Protein AF-A0A819EX92-F1 (afdb_monomer_lite)

pLDDT: mean 85.07, std 12.37, range [41.25, 96.88]

Organism: NCBI:txid392033

Structure (mmCIF, N/CA/C/O backbone):
data_AF-A0A819EX92-F1
#
_entry.id   AF-A0A819EX92-F1
#
loop_
_atom_site.group_PDB
_atom_site.id
_atom_site.type_symbol
_atom_site.label_atom_id
_atom_site.label_alt_id
_atom_site.label_comp_id
_atom_site.label_asym_id
_atom_site.label_entity_id
_atom_site.label_seq_id
_atom_site.pdbx_PDB_ins_code
_atom_site.Cartn_x
_atom_site.Cartn_y
_atom_site.Cartn_z
_atom_site.occupancy
_atom_site.B_iso_or_equiv
_atom_site.auth_seq_id
_atom_site.auth_comp_id
_atom_site.auth_asym_id
_atom_site.auth_atom_id
_atom_site.pdbx_PDB_model_num
ATOM 1 N N . MET A 1 1 ? 4.934 -8.307 -20.734 1.00 41.25 1 MET A N 1
ATOM 2 C CA . MET A 1 1 ? 4.015 -7.179 -21.067 1.00 41.25 1 MET A CA 1
ATOM 3 C C . MET A 1 1 ? 3.880 -6.322 -19.814 1.00 41.25 1 MET A C 1
ATOM 5 O O . MET A 1 1 ? 3.243 -6.757 -18.866 1.00 41.25 1 MET A O 1
ATOM 9 N N . GLY A 1 2 ? 4.581 -5.187 -19.756 1.00 49.50 2 GLY A N 1
ATOM 10 C CA . GLY A 1 2 ? 4.738 -4.396 -18.529 1.00 49.50 2 GLY A CA 1
ATOM 11 C C . GLY A 1 2 ? 3.491 -3.638 -18.068 1.00 49.50 2 GLY A C 1
ATOM 12 O O . GLY A 1 2 ? 2.577 -3.357 -18.843 1.00 49.50 2 GLY A O 1
ATOM 13 N N . ILE A 1 3 ? 3.489 -3.275 -16.788 1.00 52.75 3 ILE A N 1
ATOM 14 C CA . ILE A 1 3 ? 2.501 -2.418 -16.126 1.00 52.75 3 ILE A CA 1
ATOM 15 C C . ILE A 1 3 ? 2.869 -0.959 -16.457 1.00 52.75 3 ILE A C 1
ATOM 17 O O . ILE A 1 3 ? 3.514 -0.290 -15.661 1.00 52.75 3 ILE A O 1
ATOM 21 N N . PHE A 1 4 ? 2.553 -0.466 -17.660 1.00 57.88 4 PHE A N 1
ATOM 22 C CA . PHE A 1 4 ? 3.028 0.864 -18.109 1.00 57.88 4 PHE A CA 1
ATOM 23 C C . PHE A 1 4 ? 1.962 1.972 -18.124 1.00 57.88 4 PHE A C 1
ATOM 25 O O . PHE A 1 4 ? 2.280 3.145 -18.356 1.00 57.88 4 PHE A O 1
ATOM 32 N N . GLU A 1 5 ? 0.702 1.626 -17.872 1.00 74.12 5 GLU A N 1
ATOM 33 C CA . GLU A 1 5 ? -0.412 2.578 -17.839 1.00 74.12 5 GLU A CA 1
ATOM 34 C C . GLU A 1 5 ? -0.692 3.054 -16.409 1.00 74.12 5 GLU A C 1
ATOM 36 O O . GLU A 1 5 ? -0.456 2.324 -15.444 1.00 74.12 5 GLU A O 1
ATOM 41 N N . ASP A 1 6 ? -1.204 4.276 -16.259 1.00 80.81 6 ASP A N 1
ATOM 42 C CA . ASP A 1 6 ? -1.420 4.904 -14.946 1.00 80.81 6 ASP A CA 1
ATOM 43 C C . ASP A 1 6 ? -2.349 4.072 -14.054 1.00 80.81 6 ASP A C 1
ATOM 45 O O . ASP A 1 6 ? -2.050 3.824 -12.885 1.00 80.81 6 ASP A O 1
ATOM 49 N N . ASP A 1 7 ? -3.413 3.518 -14.635 1.00 85.88 7 ASP A N 1
ATOM 50 C CA . ASP A 1 7 ? -4.330 2.616 -13.936 1.00 85.88 7 ASP A CA 1
ATOM 51 C C . ASP A 1 7 ? -3.631 1.353 -13.418 1.00 85.88 7 ASP A C 1
ATOM 53 O O . ASP A 1 7 ? -4.039 0.760 -12.420 1.00 85.88 7 ASP A O 1
ATOM 57 N N . ALA A 1 8 ? -2.579 0.912 -14.103 1.00 88.25 8 ALA A N 1
ATOM 58 C CA . ALA A 1 8 ? -1.836 -0.280 -13.745 1.00 88.25 8 ALA A CA 1
ATOM 59 C C . ALA A 1 8 ? -0.941 -0.015 -12.517 1.00 88.25 8 ALA A C 1
ATOM 61 O O . ALA A 1 8 ? -0.922 -0.829 -11.592 1.00 88.25 8 ALA A O 1
ATOM 62 N N . PHE A 1 9 ? -0.325 1.169 -12.433 1.00 90.00 9 PHE A N 1
ATOM 63 C CA . PHE A 1 9 ? 0.349 1.630 -11.216 1.00 90.00 9 PHE A CA 1
ATOM 64 C C . PHE A 1 9 ? -0.627 1.823 -10.055 1.00 90.00 9 PHE A C 1
ATOM 66 O O . PHE A 1 9 ? -0.350 1.349 -8.954 1.00 90.00 9 PHE A O 1
ATOM 73 N N . LEU A 1 10 ? -1.793 2.436 -10.285 1.00 90.38 10 LEU A N 1
ATOM 74 C CA . LEU A 1 10 ? -2.820 2.591 -9.245 1.00 90.38 10 LEU A CA 1
ATOM 75 C C . LEU A 1 10 ? -3.249 1.238 -8.659 1.00 90.38 10 LEU A C 1
ATOM 77 O O . LEU A 1 10 ? -3.345 1.091 -7.439 1.00 90.38 10 LEU A O 1
ATOM 81 N N . ARG A 1 11 ? -3.431 0.219 -9.510 1.00 91.56 11 ARG A N 1
ATOM 82 C CA . ARG A 1 11 ? -3.702 -1.153 -9.057 1.00 91.56 11 ARG A CA 1
ATOM 83 C C . ARG A 1 11 ? -2.551 -1.734 -8.237 1.00 91.56 11 ARG A C 1
ATOM 85 O O . ARG A 1 11 ? -2.822 -2.374 -7.226 1.00 91.56 11 ARG A O 1
ATOM 92 N N . MET A 1 12 ? -1.297 -1.498 -8.625 1.00 93.31 12 MET A N 1
ATOM 93 C CA . MET A 1 12 ? -0.132 -1.950 -7.853 1.00 93.31 12 MET A CA 1
ATOM 94 C C . MET A 1 12 ? -0.043 -1.269 -6.485 1.00 93.31 12 MET A C 1
ATOM 96 O O . MET A 1 12 ? 0.189 -1.951 -5.488 1.00 93.31 12 MET A O 1
ATOM 100 N N . HIS A 1 13 ? -0.300 0.042 -6.406 1.00 93.81 13 HIS A N 1
ATOM 101 C CA . HIS A 1 13 ? -0.390 0.764 -5.133 1.00 93.81 13 HIS A CA 1
ATOM 102 C C . HIS A 1 13 ? -1.479 0.166 -4.228 1.00 93.81 13 HIS A C 1
ATOM 104 O O . HIS A 1 13 ? -1.225 -0.119 -3.058 1.00 93.81 13 HIS A O 1
ATOM 110 N N . LEU A 1 14 ? -2.674 -0.092 -4.767 1.00 94.88 14 LEU A N 1
ATOM 111 C CA . LEU A 1 14 ? -3.752 -0.739 -4.017 1.00 94.88 14 LEU A CA 1
ATOM 112 C C . LEU A 1 14 ? -3.365 -2.156 -3.558 1.00 94.88 14 LEU A C 1
ATOM 114 O O . LEU A 1 14 ? -3.592 -2.513 -2.401 1.00 94.88 14 LEU A O 1
ATOM 118 N N . ALA A 1 15 ? -2.749 -2.948 -4.437 1.00 94.44 15 ALA A N 1
ATOM 119 C CA . ALA A 1 15 ? -2.318 -4.308 -4.133 1.00 94.44 15 ALA A CA 1
ATOM 120 C C . ALA A 1 15 ? -1.284 -4.341 -3.000 1.00 94.44 15 ALA A C 1
ATOM 122 O O . ALA A 1 15 ? -1.434 -5.128 -2.066 1.00 94.44 15 AL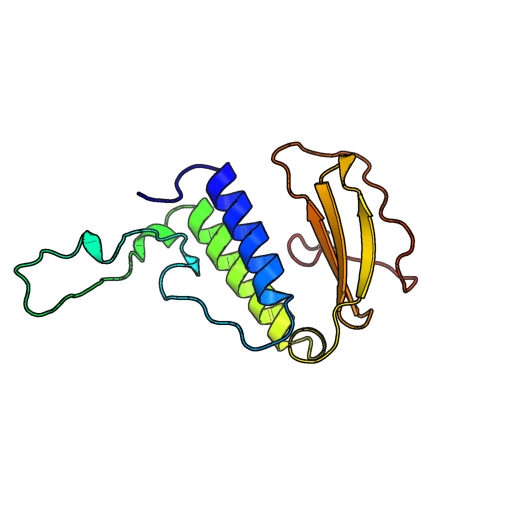A A O 1
ATOM 123 N N . VAL A 1 16 ? -0.275 -3.460 -3.026 1.00 95.38 16 VAL A N 1
ATOM 124 C CA . VAL A 1 16 ? 0.727 -3.398 -1.951 1.00 95.38 16 VAL A CA 1
ATOM 125 C C . VAL A 1 16 ? 0.124 -2.902 -0.637 1.00 95.38 16 VAL A C 1
ATOM 127 O O . VAL A 1 16 ? 0.488 -3.422 0.416 1.00 95.38 16 VAL A O 1
ATOM 130 N N . ILE A 1 17 ? -0.838 -1.970 -0.663 1.00 95.38 17 ILE A N 1
ATOM 131 C CA . ILE A 1 17 ? -1.565 -1.552 0.546 1.00 95.38 17 ILE A CA 1
ATOM 132 C C . ILE A 1 17 ? -2.261 -2.759 1.174 1.00 95.38 17 ILE A C 1
ATOM 134 O O . ILE A 1 17 ? -2.053 -3.030 2.356 1.00 95.38 17 ILE A O 1
ATOM 138 N N . LEU A 1 18 ? -3.031 -3.520 0.393 1.00 94.69 18 LEU A N 1
ATOM 139 C CA . LEU A 1 18 ? -3.738 -4.708 0.878 1.00 94.69 18 LEU A CA 1
ATOM 140 C C . LEU A 1 18 ? -2.775 -5.784 1.389 1.00 94.69 18 LEU A C 1
ATOM 142 O O . LEU A 1 18 ? -2.984 -6.331 2.468 1.00 94.69 18 LEU A O 1
ATOM 146 N N . LEU A 1 19 ? -1.693 -6.053 0.657 1.00 94.31 19 LEU A N 1
ATOM 147 C CA . LEU A 1 19 ? -0.715 -7.073 1.027 1.00 94.31 19 LEU A CA 1
ATOM 148 C C . LEU A 1 19 ? 0.053 -6.695 2.303 1.00 94.31 19 LEU A C 1
ATOM 150 O O . LEU A 1 19 ? 0.211 -7.503 3.212 1.00 94.31 19 LEU A O 1
ATOM 154 N N . VAL A 1 20 ? 0.513 -5.448 2.422 1.00 94.00 20 VAL A N 1
ATOM 155 C CA . VAL A 1 20 ? 1.262 -4.990 3.602 1.00 94.00 20 VAL A CA 1
ATOM 156 C C . VAL A 1 20 ? 0.356 -4.849 4.827 1.00 94.00 20 VAL A C 1
ATOM 158 O O . VAL A 1 20 ? 0.834 -4.958 5.960 1.00 94.00 20 VAL A O 1
ATOM 161 N N . THR A 1 21 ? -0.944 -4.644 4.628 1.00 93.62 21 THR A N 1
ATOM 162 C CA . THR A 1 21 ? -1.935 -4.553 5.708 1.00 93.62 21 THR A CA 1
ATOM 163 C C . THR A 1 21 ? -2.699 -5.853 5.943 1.00 93.62 21 THR A C 1
ATOM 165 O O . THR A 1 21 ? -3.585 -5.873 6.799 1.00 93.62 21 THR A O 1
ATOM 168 N N . SER A 1 22 ? -2.326 -6.958 5.291 1.00 90.44 22 SER A N 1
ATOM 169 C CA . SER A 1 22 ? -2.875 -8.277 5.597 1.00 90.44 22 SER A CA 1
ATOM 170 C C . SER A 1 22 ? -2.324 -8.822 6.920 1.00 90.44 22 SER A C 1
ATOM 172 O O . SER A 1 22 ? -1.296 -8.371 7.455 1.00 90.44 22 SER A O 1
ATOM 174 N N . VAL A 1 23 ? -3.032 -9.807 7.471 1.00 86.56 23 VAL A N 1
ATOM 175 C CA . VAL A 1 23 ? -2.486 -10.683 8.513 1.00 86.56 23 VAL A CA 1
ATOM 176 C C . VAL A 1 23 ? -1.459 -11.609 7.849 1.00 86.56 23 VAL A C 1
ATOM 178 O O . VAL A 1 23 ? -1.645 -11.970 6.690 1.00 86.56 23 VAL A O 1
ATOM 181 N N . ASP A 1 24 ? -0.412 -11.994 8.585 1.00 83.12 24 ASP A N 1
ATOM 182 C CA . ASP A 1 24 ? 0.597 -13.001 8.194 1.00 83.12 24 ASP A CA 1
ATOM 183 C C . ASP A 1 24 ? 1.805 -12.501 7.372 1.00 83.12 24 ASP A C 1
ATOM 185 O O . ASP A 1 24 ? 1.970 -11.309 7.119 1.00 83.12 24 ASP A O 1
ATOM 189 N N . VAL A 1 25 ? 2.733 -13.406 7.054 1.00 83.50 25 VAL A N 1
ATOM 190 C CA . VAL A 1 25 ? 4.004 -13.145 6.377 1.00 83.50 25 VAL A CA 1
ATOM 191 C C . VAL A 1 25 ? 3.765 -12.712 4.933 1.00 83.50 25 VAL A C 1
ATOM 193 O O . VAL A 1 25 ? 3.134 -13.408 4.144 1.00 83.50 25 VAL A O 1
ATOM 196 N N . LEU A 1 26 ? 4.332 -11.559 4.583 1.00 90.81 26 LEU A N 1
ATOM 197 C CA . LEU A 1 26 ? 4.350 -11.052 3.218 1.00 90.81 26 LEU A CA 1
ATOM 198 C C . LEU A 1 26 ? 5.533 -11.654 2.453 1.00 90.81 26 LEU A C 1
ATOM 200 O O . LEU A 1 26 ? 6.642 -11.752 2.983 1.00 90.81 26 LEU A O 1
ATOM 204 N N . LEU A 1 27 ? 5.284 -11.995 1.193 1.00 91.56 27 LEU A N 1
ATOM 205 C CA . LEU A 1 27 ? 6.296 -12.325 0.201 1.00 91.56 27 LEU A CA 1
ATOM 206 C C . LEU A 1 27 ? 6.031 -11.485 -1.050 1.00 91.56 27 LEU A C 1
ATOM 208 O O . LEU A 1 27 ? 4.897 -11.407 -1.513 1.00 91.56 27 LEU A O 1
ATOM 212 N N . ILE A 1 28 ? 7.083 -10.856 -1.563 1.00 92.00 28 ILE A N 1
ATOM 213 C CA . ILE A 1 28 ? 7.112 -10.153 -2.848 1.00 92.00 28 ILE A CA 1
ATOM 214 C C . ILE A 1 28 ? 8.353 -10.624 -3.603 1.00 92.00 28 ILE A C 1
ATOM 216 O O . ILE A 1 28 ? 9.353 -10.986 -2.969 1.00 92.00 28 ILE A O 1
ATOM 220 N N . TRP A 1 29 ? 8.290 -10.648 -4.927 1.00 89.38 29 TRP A N 1
ATOM 221 C CA . TRP A 1 29 ? 9.439 -10.973 -5.759 1.00 89.38 29 TRP A CA 1
ATOM 222 C C . TRP A 1 29 ? 10.265 -9.727 -6.047 1.00 89.38 29 TRP A C 1
ATOM 224 O O . TRP A 1 29 ? 9.779 -8.599 -6.013 1.00 89.38 29 TRP A O 1
ATOM 234 N N . GLN A 1 30 ? 11.551 -9.944 -6.303 1.00 88.56 30 GLN A N 1
ATOM 235 C CA . GLN A 1 30 ? 12.455 -8.870 -6.687 1.00 88.56 30 GLN A CA 1
ATOM 236 C C . GLN A 1 30 ? 12.006 -8.283 -8.030 1.00 88.56 30 GLN A C 1
ATOM 238 O O . GLN A 1 30 ? 11.861 -9.028 -8.997 1.00 88.56 30 GLN A O 1
ATOM 243 N N . GLY A 1 31 ? 11.789 -6.970 -8.080 1.00 90.25 31 GLY A N 1
ATOM 244 C CA . GLY A 1 31 ? 11.269 -6.268 -9.254 1.00 90.25 31 GLY A CA 1
ATOM 245 C C . GLY A 1 31 ? 9.803 -5.848 -9.116 1.00 90.25 31 GLY A C 1
ATOM 246 O O . GLY A 1 31 ? 9.417 -4.842 -9.717 1.00 90.25 31 GLY A O 1
ATOM 247 N N . ASP A 1 32 ? 9.010 -6.509 -8.261 1.00 91.56 32 ASP A N 1
ATOM 248 C CA . ASP A 1 32 ? 7.612 -6.127 -8.000 1.00 91.56 32 ASP A CA 1
ATOM 249 C C . ASP A 1 32 ? 7.526 -4.689 -7.463 1.00 91.56 32 ASP A C 1
ATOM 251 O O . ASP A 1 32 ? 6.650 -3.909 -7.844 1.00 91.56 32 ASP A O 1
ATOM 255 N N . GLU A 1 33 ? 8.480 -4.301 -6.611 1.00 93.50 33 GLU A N 1
ATOM 256 C CA . GLU A 1 33 ? 8.578 -2.962 -6.026 1.00 93.50 33 GLU A CA 1
ATOM 257 C C . GLU A 1 33 ? 8.913 -1.873 -7.055 1.00 93.50 33 GLU A C 1
ATOM 259 O O . GLU A 1 33 ? 8.727 -0.683 -6.791 1.00 93.50 33 GLU A O 1
ATOM 264 N N . LEU A 1 34 ? 9.420 -2.284 -8.219 1.00 93.19 34 LEU A N 1
ATOM 265 C CA . LEU A 1 34 ? 9.734 -1.425 -9.353 1.00 93.19 34 LEU A CA 1
ATOM 266 C C . LEU A 1 34 ? 8.629 -1.448 -10.414 1.00 93.19 34 LEU A C 1
ATOM 268 O O . LEU A 1 34 ? 8.717 -0.677 -11.367 1.00 93.19 34 LEU A O 1
ATOM 272 N N . GLY A 1 35 ? 7.603 -2.294 -10.269 1.00 90.62 35 GLY A N 1
ATOM 273 C CA . GLY A 1 35 ? 6.583 -2.516 -11.297 1.00 90.62 35 GLY A CA 1
ATOM 274 C C . GLY A 1 35 ? 7.108 -3.295 -12.506 1.00 90.62 35 GLY A C 1
ATOM 275 O O . GLY A 1 35 ? 6.585 -3.134 -13.610 1.00 90.62 35 GLY A O 1
ATOM 276 N N . ASP A 1 36 ? 8.158 -4.097 -12.317 1.00 88.56 36 ASP A N 1
ATOM 277 C CA . ASP A 1 36 ? 8.681 -4.977 -13.355 1.00 88.56 36 ASP A CA 1
ATOM 278 C C . ASP A 1 36 ? 7.706 -6.135 -13.605 1.00 88.56 36 ASP A C 1
ATOM 280 O O . ASP A 1 36 ? 7.271 -6.807 -12.677 1.00 88.56 36 ASP A O 1
ATOM 284 N N . ALA A 1 37 ? 7.337 -6.346 -14.868 1.00 77.44 37 ALA A N 1
ATOM 285 C CA . ALA A 1 37 ? 6.496 -7.472 -15.280 1.00 77.44 37 ALA A CA 1
ATOM 286 C C . ALA A 1 37 ? 7.115 -8.231 -16.457 1.00 7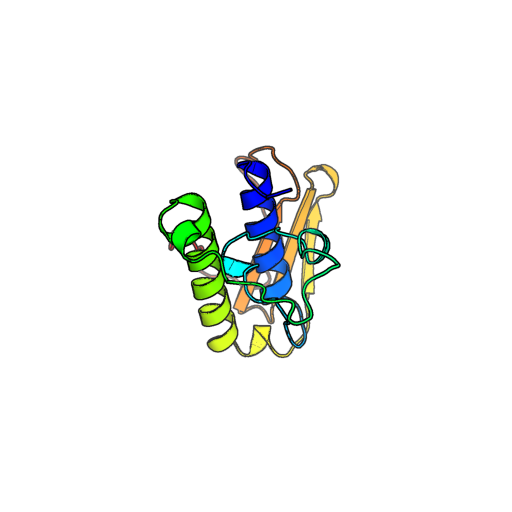7.44 37 ALA A C 1
ATOM 288 O O . ALA A 1 37 ? 6.404 -8.770 -17.318 1.00 77.44 37 ALA A O 1
ATOM 289 N N . SER A 1 38 ? 8.445 -8.220 -16.532 1.00 73.31 38 SER A N 1
ATOM 290 C CA . SER A 1 38 ? 9.170 -9.091 -17.444 1.00 73.31 38 SER A CA 1
ATOM 291 C C . SER A 1 38 ? 8.987 -10.530 -16.954 1.00 73.31 38 SER A C 1
ATOM 293 O O . SER A 1 38 ? 9.179 -10.851 -15.783 1.00 73.31 38 SER A O 1
ATOM 295 N N . SER A 1 39 ? 8.501 -11.404 -17.830 1.00 63.22 39 SER A N 1
ATOM 296 C CA . SER A 1 39 ? 8.238 -12.799 -17.481 1.00 63.22 39 SER A CA 1
ATOM 297 C C . SER A 1 39 ? 9.509 -13.628 -17.609 1.00 63.22 39 SER A C 1
ATOM 299 O O . SER A 1 39 ? 10.308 -13.398 -18.516 1.00 63.22 39 SER A O 1
ATOM 301 N N . PHE A 1 40 ? 9.638 -14.676 -16.789 1.00 58.06 40 PHE A N 1
ATOM 302 C CA . PHE A 1 40 ? 10.652 -15.719 -16.994 1.00 58.06 40 PHE A CA 1
ATOM 303 C C . PHE A 1 40 ? 10.578 -16.336 -18.407 1.00 58.06 40 PHE A C 1
ATOM 305 O O . PHE A 1 40 ? 11.577 -16.841 -18.895 1.00 58.06 40 PHE A O 1
ATOM 312 N N . ASP A 1 41 ? 9.440 -16.244 -19.101 1.00 52.72 41 ASP A N 1
ATOM 313 C CA . ASP A 1 41 ? 9.278 -16.731 -20.479 1.00 52.72 41 ASP A CA 1
ATOM 314 C C . ASP A 1 41 ? 10.000 -15.873 -21.541 1.00 52.72 41 ASP A C 1
ATOM 316 O O . ASP A 1 41 ? 10.130 -16.297 -22.685 1.00 52.72 41 ASP A O 1
ATOM 320 N N . GLU A 1 42 ? 10.500 -14.679 -21.190 1.00 53.66 42 GLU A N 1
ATOM 321 C CA . GLU A 1 42 ? 11.403 -13.900 -22.061 1.00 53.66 42 GLU A CA 1
ATOM 322 C C . GLU A 1 42 ? 12.863 -14.395 -21.969 1.00 53.66 42 GLU A C 1
ATOM 324 O O . GLU A 1 42 ? 13.757 -13.874 -22.643 1.00 53.66 42 GLU A O 1
ATOM 329 N N . LEU A 1 43 ? 13.119 -15.424 -21.151 1.00 55.25 43 LEU A N 1
ATOM 330 C CA . LEU A 1 43 ? 14.413 -16.085 -21.053 1.00 55.25 43 LEU A CA 1
ATOM 331 C C . LEU A 1 43 ? 14.572 -17.066 -22.219 1.00 55.25 43 LEU A C 1
ATOM 333 O O . LEU A 1 43 ? 13.833 -18.034 -22.360 1.00 55.25 43 LEU A O 1
ATOM 337 N N . ASP A 1 44 ? 15.567 -16.788 -23.056 1.00 56.12 44 ASP A N 1
ATOM 338 C CA . ASP A 1 44 ? 16.000 -17.626 -24.174 1.00 56.12 44 ASP A CA 1
ATOM 339 C C . ASP A 1 44 ? 16.186 -19.088 -23.733 1.00 56.12 44 ASP A C 1
ATOM 341 O O . ASP A 1 44 ? 17.083 -19.405 -22.948 1.00 56.12 44 ASP A O 1
ATOM 345 N N . GLU A 1 45 ? 15.350 -19.974 -24.282 1.00 57.50 45 GLU A N 1
ATOM 346 C CA . GLU A 1 45 ? 15.281 -21.417 -24.003 1.00 57.50 45 GLU A CA 1
ATOM 347 C C . GLU A 1 45 ? 16.642 -22.126 -24.156 1.00 57.50 45 GLU A C 1
ATOM 349 O O . GLU A 1 45 ? 16.858 -23.217 -23.626 1.00 57.50 45 GLU A O 1
ATOM 354 N N . ASN A 1 46 ? 17.576 -21.505 -24.888 1.00 57.91 46 ASN A N 1
ATOM 355 C CA . ASN A 1 46 ? 18.902 -22.037 -25.185 1.00 57.91 46 ASN A CA 1
ATOM 356 C C . ASN A 1 46 ? 19.998 -21.592 -24.201 1.00 57.91 46 ASN A C 1
ATOM 358 O O . ASN A 1 46 ? 21.153 -22.002 -24.357 1.00 57.91 46 ASN A O 1
ATOM 362 N N . LYS A 1 47 ? 19.693 -20.757 -23.198 1.00 56.41 47 LYS A N 1
ATOM 363 C CA . LYS A 1 47 ? 20.685 -20.305 -22.211 1.00 56.41 47 LYS A CA 1
ATOM 364 C C . LYS A 1 47 ? 20.685 -21.207 -20.977 1.00 56.41 47 LYS A C 1
ATOM 366 O O . LYS A 1 47 ? 19.737 -21.271 -20.209 1.00 56.41 47 LYS A O 1
ATOM 371 N N . THR A 1 48 ? 21.818 -21.870 -20.740 1.00 53.72 48 THR A N 1
ATOM 372 C CA . THR A 1 48 ? 22.060 -22.754 -19.581 1.00 53.72 48 THR A CA 1
ATOM 373 C C . THR A 1 48 ? 22.113 -22.025 -18.233 1.00 53.72 48 THR A C 1
ATOM 375 O O . THR A 1 48 ? 22.104 -22.670 -17.187 1.00 53.72 48 THR A O 1
ATOM 378 N N . THR A 1 49 ? 22.171 -20.692 -18.240 1.00 54.22 49 THR A N 1
ATOM 379 C CA . THR A 1 49 ? 22.008 -19.840 -17.061 1.00 54.22 49 THR A CA 1
ATOM 380 C C . THR A 1 49 ? 20.938 -18.796 -17.356 1.00 54.22 49 THR A C 1
ATOM 382 O O . THR A 1 49 ? 21.167 -17.812 -18.056 1.00 54.22 49 THR A O 1
ATOM 385 N N . ASN A 1 50 ? 19.747 -19.028 -16.814 1.00 56.53 50 ASN A N 1
ATOM 386 C CA . ASN A 1 50 ? 18.651 -18.070 -16.815 1.00 56.53 50 ASN A CA 1
ATOM 387 C C . ASN A 1 50 ? 19.000 -16.901 -15.881 1.00 56.53 50 ASN A C 1
ATOM 389 O O . ASN A 1 50 ? 18.629 -16.893 -14.709 1.00 56.53 50 ASN A O 1
ATOM 393 N N . HIS A 1 51 ? 19.787 -15.946 -16.381 1.00 61.56 51 HIS A N 1
ATOM 394 C CA . HIS A 1 51 ? 20.050 -14.684 -15.696 1.00 61.56 51 HIS A CA 1
ATOM 395 C C . HIS A 1 51 ? 18.874 -13.741 -15.928 1.00 61.56 51 HIS A C 1
ATOM 397 O O . HIS A 1 51 ? 18.670 -13.259 -17.039 1.00 61.56 51 HIS A O 1
ATOM 403 N N . TYR A 1 52 ? 18.105 -13.507 -14.868 1.00 70.81 52 TYR A N 1
ATOM 404 C CA . TYR A 1 52 ? 17.123 -12.435 -14.815 1.00 70.81 52 TYR A CA 1
ATOM 405 C C . TYR A 1 52 ? 17.782 -11.229 -14.142 1.00 70.81 52 TYR A C 1
ATOM 407 O O . TYR A 1 52 ? 17.983 -11.221 -12.924 1.00 70.81 52 TYR A O 1
ATOM 415 N N . ASP A 1 53 ? 18.187 -10.249 -14.946 1.00 79.38 53 ASP A N 1
ATOM 416 C CA . ASP A 1 53 ? 18.800 -9.022 -14.446 1.00 79.38 53 ASP A CA 1
ATOM 417 C C . ASP A 1 53 ? 17.712 -8.040 -14.005 1.00 79.38 53 ASP A C 1
ATOM 419 O O . ASP A 1 53 ? 16.725 -7.825 -14.704 1.00 79.38 53 ASP A O 1
ATOM 423 N N . MET A 1 54 ? 17.895 -7.416 -12.840 1.00 85.38 54 MET A N 1
ATOM 424 C CA . MET A 1 54 ? 16.944 -6.411 -12.368 1.00 85.38 54 MET A CA 1
ATOM 425 C C . MET A 1 54 ? 17.032 -5.126 -13.192 1.00 85.38 54 MET A C 1
ATOM 427 O O . MET A 1 54 ? 18.110 -4.550 -13.360 1.00 85.38 54 MET A O 1
ATOM 431 N N . HIS A 1 55 ? 15.874 -4.617 -13.610 1.00 89.38 55 HIS A N 1
ATOM 432 C CA . HIS A 1 55 ? 15.734 -3.382 -14.381 1.00 89.38 55 HIS A CA 1
ATOM 433 C C . HIS A 1 55 ? 15.841 -2.120 -13.508 1.00 89.38 55 HIS A C 1
ATOM 435 O O . HIS A 1 55 ? 14.909 -1.325 -13.393 1.00 89.38 55 HIS A O 1
ATOM 441 N N . TRP A 1 56 ? 17.005 -1.899 -12.894 1.00 91.50 56 TRP A N 1
ATOM 442 C CA . TRP A 1 56 ? 17.247 -0.757 -12.000 1.00 91.50 56 TRP A CA 1
ATOM 443 C C . TRP A 1 56 ? 16.995 0.614 -12.637 1.00 91.50 56 TRP A C 1
ATOM 445 O O . TRP A 1 56 ? 16.620 1.559 -11.937 1.00 91.50 56 TRP A O 1
ATOM 455 N N . ASP A 1 57 ? 17.144 0.723 -13.958 1.00 93.06 57 ASP A N 1
ATOM 456 C CA . ASP A 1 57 ? 16.874 1.949 -14.711 1.00 93.06 57 ASP A CA 1
ATOM 457 C C . ASP A 1 57 ? 15.418 2.422 -14.592 1.00 93.06 57 ASP A C 1
ATOM 459 O O . ASP A 1 57 ? 15.137 3.603 -14.813 1.00 93.06 57 ASP A O 1
ATOM 463 N N . TYR A 1 58 ? 14.489 1.553 -14.175 1.00 92.19 58 TYR A N 1
ATOM 464 C CA . TYR A 1 58 ? 13.105 1.933 -13.890 1.00 92.19 58 TYR A CA 1
ATOM 465 C C . TYR A 1 58 ? 13.015 3.012 -12.812 1.00 92.19 58 TYR A C 1
ATOM 467 O O . TYR A 1 58 ? 12.151 3.878 -12.896 1.00 92.19 58 TYR A O 1
ATOM 475 N N . LEU A 1 59 ? 13.956 3.074 -11.866 1.00 94.06 59 LEU A N 1
ATOM 476 C CA . LEU A 1 59 ? 13.989 4.135 -10.854 1.00 94.06 59 LEU A CA 1
ATOM 477 C C . LEU A 1 59 ? 14.213 5.542 -11.439 1.00 94.06 59 LEU A C 1
ATOM 479 O O . LEU A 1 59 ? 14.003 6.535 -10.736 1.00 94.06 59 LEU A O 1
ATOM 483 N N . ASN A 1 60 ? 14.630 5.667 -12.701 1.00 95.31 60 ASN A N 1
ATOM 484 C CA . ASN A 1 60 ? 14.723 6.960 -13.384 1.00 95.31 60 ASN A CA 1
ATOM 485 C C . ASN A 1 60 ? 13.350 7.487 -13.835 1.00 95.31 60 ASN A C 1
ATOM 487 O O . ASN A 1 60 ? 13.222 8.671 -14.140 1.00 95.31 60 ASN A O 1
ATOM 491 N N . GLN A 1 61 ? 12.323 6.634 -13.854 1.00 93.19 61 GLN A N 1
ATOM 492 C CA . GLN A 1 61 ? 10.950 7.007 -14.170 1.00 93.19 61 GLN A CA 1
ATOM 493 C C . GLN A 1 61 ? 10.205 7.406 -12.893 1.00 93.19 61 GLN A C 1
ATOM 495 O O . GLN A 1 61 ? 10.278 6.726 -11.867 1.00 93.19 61 GLN A O 1
ATOM 500 N N . GLU A 1 62 ? 9.461 8.511 -12.953 1.00 93.88 62 GLU A N 1
ATOM 501 C CA . GLU A 1 62 ? 8.764 9.060 -11.786 1.00 93.88 62 GLU A CA 1
ATOM 502 C C . GLU A 1 62 ? 7.762 8.067 -11.182 1.00 93.88 62 GLU A C 1
ATOM 504 O O . GLU A 1 62 ? 7.769 7.857 -9.971 1.00 93.88 62 GLU A O 1
ATOM 509 N N . ARG A 1 63 ? 6.962 7.395 -12.019 1.00 91.75 63 ARG A N 1
ATOM 510 C CA . ARG A 1 63 ? 5.923 6.444 -11.585 1.00 91.75 63 ARG A CA 1
ATOM 511 C C . ARG A 1 63 ? 6.509 5.241 -10.839 1.00 91.75 63 ARG A C 1
ATOM 513 O O . ARG A 1 63 ? 6.088 4.935 -9.728 1.00 91.75 63 ARG A O 1
ATOM 520 N N . ASN A 1 64 ? 7.549 4.617 -11.385 1.00 94.12 64 ASN A N 1
ATOM 521 C CA . ASN A 1 64 ? 8.250 3.505 -10.735 1.00 94.12 64 ASN A CA 1
ATOM 522 C C . ASN A 1 64 ? 8.916 3.944 -9.427 1.00 94.12 64 ASN A C 1
ATOM 524 O O . ASN A 1 64 ? 8.871 3.227 -8.430 1.00 94.12 64 ASN A O 1
ATOM 528 N N . ARG A 1 65 ? 9.495 5.151 -9.392 1.00 95.44 65 ARG A N 1
ATOM 529 C CA . ARG A 1 65 ? 10.054 5.715 -8.160 1.00 95.44 65 ARG A CA 1
ATOM 530 C C .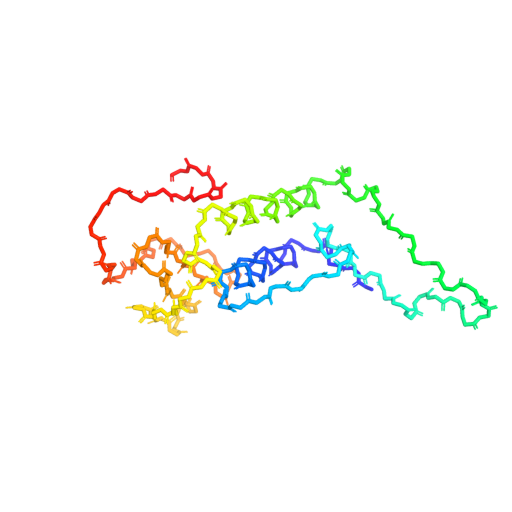 ARG A 1 65 ? 8.980 5.969 -7.103 1.00 95.44 65 ARG A C 1
ATOM 532 O O . ARG A 1 65 ? 9.235 5.737 -5.922 1.00 95.44 65 ARG A O 1
ATOM 539 N N . GLN A 1 66 ? 7.800 6.442 -7.498 1.00 94.81 66 GLN A N 1
ATOM 540 C CA . GLN A 1 66 ? 6.659 6.611 -6.597 1.00 94.81 66 GLN A CA 1
ATOM 541 C C . GLN A 1 66 ? 6.188 5.262 -6.044 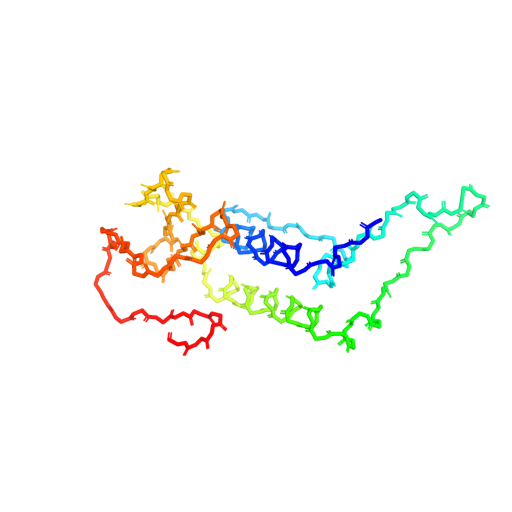1.00 94.81 66 GLN A C 1
ATOM 543 O O . GLN A 1 66 ? 6.046 5.142 -4.827 1.00 94.81 66 GLN A O 1
ATOM 548 N N . LEU A 1 67 ? 6.052 4.233 -6.889 1.00 95.19 67 LEU A N 1
ATOM 549 C CA . LEU A 1 67 ? 5.723 2.871 -6.452 1.00 95.19 67 LEU A CA 1
ATOM 550 C C . LEU A 1 67 ? 6.740 2.350 -5.432 1.00 95.19 67 LEU A C 1
ATOM 552 O O . LEU A 1 67 ? 6.363 1.977 -4.320 1.00 95.19 67 LEU A O 1
ATOM 556 N N . PHE A 1 68 ? 8.031 2.438 -5.754 1.00 96.00 68 PHE A N 1
ATOM 557 C CA . PHE A 1 68 ? 9.115 2.045 -4.856 1.00 96.00 68 PHE A CA 1
ATOM 558 C C . PHE A 1 68 ? 9.048 2.776 -3.504 1.00 96.00 68 PHE A C 1
ATOM 560 O O . PHE A 1 68 ? 9.201 2.172 -2.437 1.00 96.00 68 PHE A O 1
ATOM 567 N N . ASN A 1 69 ? 8.770 4.083 -3.522 1.00 96.31 69 ASN A N 1
ATOM 568 C CA . ASN A 1 69 ? 8.600 4.872 -2.305 1.00 96.31 69 ASN A CA 1
ATOM 569 C C . ASN A 1 69 ? 7.374 4.431 -1.492 1.00 96.31 69 ASN A C 1
ATOM 571 O O . ASN A 1 69 ? 7.470 4.371 -0.266 1.00 96.31 69 ASN A O 1
ATOM 575 N N . THR A 1 70 ? 6.257 4.081 -2.137 1.00 96.44 70 THR A N 1
ATOM 576 C CA . THR A 1 70 ? 5.084 3.521 -1.450 1.00 96.44 70 THR A CA 1
ATOM 577 C C . THR A 1 70 ? 5.417 2.197 -0.773 1.00 96.44 70 THR A C 1
ATOM 579 O O . THR A 1 70 ? 5.118 2.047 0.411 1.00 96.44 70 THR A O 1
ATOM 582 N N . PHE A 1 71 ? 6.095 1.271 -1.460 1.00 96.69 71 PHE A N 1
ATOM 583 C CA . PHE A 1 71 ? 6.571 0.023 -0.850 1.00 96.69 71 PHE A CA 1
ATOM 584 C C . PHE A 1 71 ? 7.410 0.309 0.400 1.00 96.69 71 PHE A C 1
ATOM 586 O O . PHE A 1 71 ? 7.131 -0.221 1.477 1.00 96.69 71 PHE A O 1
ATOM 593 N N . LYS A 1 72 ? 8.393 1.211 0.291 1.00 96.75 72 LYS A N 1
ATOM 594 C CA . LYS A 1 72 ? 9.250 1.602 1.416 1.00 96.75 72 LYS A CA 1
ATOM 595 C C . LYS A 1 72 ? 8.443 2.163 2.593 1.00 96.75 72 LYS A C 1
ATOM 597 O O . LYS A 1 72 ? 8.617 1.706 3.721 1.00 96.75 72 LYS A O 1
ATOM 602 N N . GLN A 1 73 ? 7.551 3.121 2.340 1.00 96.88 73 GLN A N 1
ATOM 603 C CA . GLN A 1 73 ? 6.723 3.739 3.379 1.00 96.88 73 GLN A CA 1
ATOM 604 C C . GLN A 1 73 ? 5.823 2.715 4.082 1.00 96.88 73 GLN A C 1
ATOM 606 O O . GLN A 1 73 ? 5.740 2.717 5.313 1.00 96.88 73 GLN A O 1
ATOM 611 N N . LEU A 1 74 ? 5.173 1.831 3.321 1.00 95.88 74 LEU A N 1
ATOM 612 C CA . LEU A 1 74 ? 4.291 0.796 3.858 1.00 95.88 74 LEU A CA 1
ATOM 613 C C . LEU A 1 74 ? 5.071 -0.259 4.653 1.00 95.88 74 LEU A C 1
ATOM 615 O O . LEU A 1 74 ? 4.623 -0.677 5.721 1.00 95.88 74 LEU A O 1
ATOM 619 N N . PHE A 1 75 ? 6.265 -0.655 4.209 1.00 95.06 75 PHE A N 1
ATOM 620 C CA . PHE A 1 75 ? 7.113 -1.550 4.997 1.00 95.06 75 PHE A CA 1
ATOM 621 C C . PHE A 1 75 ? 7.612 -0.912 6.285 1.00 95.06 75 PHE A C 1
ATOM 623 O O . PHE A 1 75 ? 7.628 -1.579 7.324 1.00 95.06 75 PHE A O 1
ATOM 630 N N . ASP A 1 76 ? 7.953 0.375 6.256 1.00 95.31 76 ASP A N 1
ATOM 631 C CA . ASP A 1 76 ? 8.263 1.119 7.472 1.00 95.31 76 ASP A CA 1
ATOM 632 C C . ASP A 1 76 ? 7.045 1.143 8.413 1.00 95.31 76 ASP A C 1
ATOM 634 O O . ASP A 1 76 ? 7.194 0.838 9.600 1.00 95.31 76 ASP A O 1
ATOM 638 N N . LEU A 1 77 ? 5.834 1.387 7.892 1.00 93.62 77 LEU A N 1
ATOM 639 C CA . LEU A 1 77 ? 4.588 1.329 8.667 1.00 93.62 77 LEU A CA 1
ATOM 640 C C . LEU A 1 77 ? 4.402 -0.045 9.323 1.00 93.62 77 LEU A C 1
ATOM 642 O O . LEU A 1 77 ? 4.200 -0.130 10.535 1.00 93.62 77 LEU A O 1
ATOM 646 N N . ARG A 1 78 ? 4.523 -1.129 8.550 1.00 93.12 78 ARG A N 1
ATOM 647 C CA . ARG A 1 78 ? 4.396 -2.511 9.040 1.00 93.12 78 ARG A CA 1
ATOM 648 C C . ARG A 1 78 ? 5.471 -2.875 10.060 1.00 93.12 78 ARG A C 1
ATOM 650 O O . ARG A 1 78 ? 5.202 -3.619 11.003 1.00 93.12 78 ARG A O 1
ATOM 657 N N . ARG A 1 79 ? 6.691 -2.353 9.911 1.00 92.12 79 ARG A N 1
ATOM 658 C CA . ARG A 1 79 ? 7.779 -2.574 10.873 1.00 92.12 79 ARG A CA 1
ATOM 659 C C . ARG A 1 79 ? 7.503 -1.880 12.205 1.00 92.12 79 ARG A C 1
ATOM 661 O O . ARG A 1 79 ? 7.791 -2.469 13.250 1.00 92.12 79 ARG A O 1
ATOM 668 N N . MET A 1 80 ? 6.962 -0.663 12.164 1.00 91.81 80 MET A N 1
ATOM 669 C CA . MET A 1 80 ? 6.650 0.139 13.351 1.00 91.81 80 MET A CA 1
ATOM 670 C C . MET A 1 80 ? 5.389 -0.342 14.078 1.00 91.81 80 MET A C 1
ATOM 672 O O . MET A 1 80 ? 5.326 -0.241 15.298 1.00 91.81 80 MET A O 1
ATOM 676 N N . ASN A 1 81 ? 4.424 -0.925 13.362 1.00 90.50 81 ASN A N 1
ATOM 677 C CA . ASN A 1 81 ? 3.141 -1.343 13.926 1.00 90.50 81 ASN A CA 1
ATOM 678 C C . ASN A 1 81 ? 3.062 -2.867 14.041 1.00 90.50 81 ASN A C 1
ATOM 680 O O . ASN A 1 81 ? 2.860 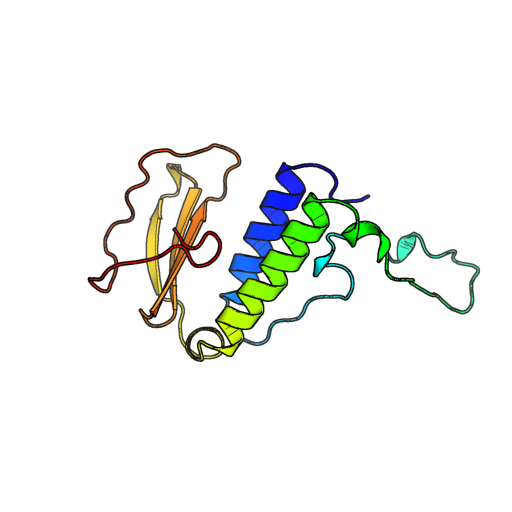-3.590 13.065 1.00 90.50 81 ASN A O 1
ATO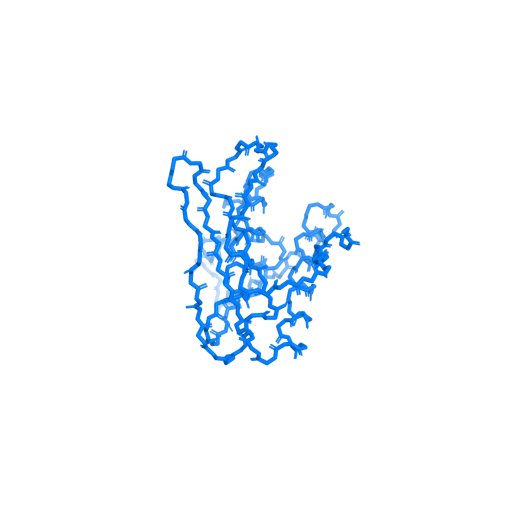M 684 N N . THR A 1 82 ? 3.213 -3.388 15.259 1.00 87.69 82 THR A N 1
ATOM 685 C CA . THR A 1 82 ? 3.079 -4.828 15.537 1.00 87.69 82 THR A CA 1
ATOM 686 C C . THR A 1 82 ? 1.699 -5.369 15.177 1.00 87.69 82 THR A C 1
ATOM 688 O O . THR A 1 82 ? 1.636 -6.508 14.713 1.00 87.69 82 THR A O 1
ATOM 691 N N . SER A 1 83 ? 0.651 -4.546 15.293 1.00 87.38 83 SER A N 1
ATOM 692 C CA . SER A 1 83 ? -0.729 -4.858 14.901 1.00 87.38 83 SER A CA 1
ATOM 693 C C . SER A 1 83 ? -0.888 -5.193 13.421 1.00 87.38 83 SER A C 1
ATOM 695 O O . SER A 1 83 ? -1.819 -5.909 13.073 1.00 87.38 83 SER A O 1
ATOM 697 N N . LEU A 1 84 ? 0.019 -4.728 12.549 1.00 90.19 84 LEU A N 1
ATOM 698 C CA . LEU A 1 84 ? 0.019 -5.085 11.128 1.00 90.19 84 LEU A CA 1
ATOM 699 C C . LEU A 1 84 ? 0.602 -6.482 10.882 1.00 90.19 84 LEU A C 1
ATOM 701 O O . LEU A 1 84 ? 0.160 -7.180 9.973 1.00 90.19 84 LEU A O 1
ATOM 705 N N . ARG A 1 85 ? 1.532 -6.943 11.725 1.00 88.56 85 ARG A N 1
ATOM 706 C CA . ARG A 1 85 ? 2.146 -8.281 11.615 1.00 88.56 85 ARG A CA 1
ATOM 707 C C . ARG A 1 85 ? 1.369 -9.367 12.348 1.00 88.56 85 ARG A C 1
ATOM 709 O O . ARG A 1 85 ? 1.324 -10.499 11.884 1.00 88.56 85 ARG A O 1
ATOM 716 N N . HIS A 1 86 ? 0.755 -9.013 13.470 1.00 83.00 86 HIS A N 1
ATOM 717 C CA . HIS A 1 86 ? 0.014 -9.926 14.330 1.00 83.00 86 HIS A CA 1
ATOM 718 C C . HIS A 1 86 ? -1.324 -9.281 14.689 1.00 83.00 86 HIS A C 1
ATOM 720 O O . HIS A 1 86 ? -1.361 -8.088 14.970 1.00 83.00 86 HIS A O 1
ATOM 726 N N . GLY A 1 87 ? -2.411 -10.049 14.702 1.00 82.19 87 GLY A N 1
ATOM 727 C CA . GLY A 1 87 ? -3.732 -9.557 15.099 1.00 82.19 87 GLY A CA 1
ATOM 728 C C . GLY A 1 87 ? -4.836 -9.993 14.144 1.00 82.19 87 GLY A C 1
ATOM 729 O O . GLY A 1 87 ? -4.619 -10.849 13.287 1.00 82.19 87 GLY A O 1
ATOM 730 N N . THR A 1 88 ? -6.011 -9.394 14.311 1.00 87.81 88 THR A N 1
ATOM 731 C CA . THR A 1 88 ? -7.176 -9.605 13.448 1.00 87.81 88 THR A CA 1
ATOM 732 C C . THR A 1 88 ? -7.365 -8.430 12.490 1.00 87.81 88 THR A C 1
ATOM 734 O O . THR A 1 88 ? -6.757 -7.364 12.641 1.00 87.81 88 THR A O 1
ATOM 737 N N . ILE A 1 89 ? -8.163 -8.673 11.455 1.00 92.00 89 ILE A N 1
ATOM 738 C CA . ILE A 1 89 ? -8.746 -7.637 10.609 1.00 92.00 89 ILE A CA 1
ATOM 739 C C . ILE A 1 89 ? -10.195 -7.510 11.050 1.00 92.00 89 ILE A C 1
ATOM 741 O O . ILE A 1 89 ? -10.914 -8.509 11.049 1.00 92.00 89 ILE A O 1
ATOM 745 N N . GLU A 1 90 ? -10.615 -6.299 11.390 1.00 91.75 90 GLU A N 1
ATOM 746 C CA . GLU A 1 90 ? -12.010 -6.005 11.705 1.00 91.75 90 GLU A CA 1
ATOM 747 C C . GLU A 1 90 ? -12.579 -5.103 10.609 1.00 91.75 90 GLU A C 1
ATOM 749 O O . GLU A 1 90 ? -12.130 -3.973 10.406 1.00 91.75 90 GLU A O 1
ATOM 754 N N . PHE A 1 91 ? -13.557 -5.616 9.866 1.00 92.06 91 PHE A N 1
ATOM 755 C CA . PHE A 1 91 ? -14.280 -4.844 8.858 1.00 92.06 91 PHE A CA 1
ATOM 756 C C . PHE A 1 91 ? -15.403 -4.068 9.542 1.00 92.06 91 PHE A C 1
ATOM 758 O O . PHE A 1 91 ? -16.233 -4.659 10.231 1.00 92.06 91 PHE A O 1
ATOM 765 N N . PHE A 1 92 ? -15.446 -2.750 9.352 1.00 90.50 92 PHE A N 1
ATOM 766 C CA . PHE A 1 92 ? -16.428 -1.892 10.032 1.00 90.50 92 PHE A CA 1
ATOM 767 C C . PHE A 1 92 ? -17.286 -1.053 9.074 1.00 90.50 92 PHE A C 1
ATOM 769 O O . PHE A 1 92 ? -18.315 -0.514 9.492 1.00 90.50 92 PHE A O 1
ATOM 776 N N . HIS A 1 93 ? -16.912 -0.970 7.793 1.00 89.75 93 HIS A N 1
ATOM 777 C CA . HIS A 1 93 ? -17.744 -0.370 6.754 1.00 89.75 93 HIS A CA 1
ATOM 778 C C . HIS A 1 93 ? -17.426 -0.947 5.361 1.00 89.75 93 HIS A C 1
ATOM 780 O O . HIS A 1 93 ? -16.267 -1.028 4.949 1.00 89.75 93 HIS A O 1
ATOM 786 N N . GLU A 1 94 ? -18.485 -1.326 4.648 1.00 90.62 94 GLU A N 1
ATOM 787 C CA . GLU A 1 94 ? -18.488 -1.854 3.283 1.00 90.62 94 GLU A CA 1
ATOM 788 C C . GLU A 1 94 ? -19.599 -1.139 2.502 1.00 90.62 94 GLU A C 1
ATOM 790 O O . GLU A 1 94 ? -20.709 -0.962 3.012 1.00 90.62 94 GLU A O 1
ATOM 795 N N . ASP A 1 95 ? -19.288 -0.710 1.282 1.00 89.56 95 ASP A N 1
ATOM 796 C CA . ASP A 1 95 ? -20.218 -0.086 0.344 1.00 89.56 95 ASP A CA 1
ATOM 797 C C . ASP A 1 95 ? -19.981 -0.703 -1.040 1.00 89.56 95 ASP A C 1
ATOM 799 O O . ASP A 1 95 ? -19.078 -0.304 -1.782 1.00 89.56 95 ASP A O 1
ATOM 803 N N . SER A 1 96 ? -20.775 -1.725 -1.366 1.00 89.25 96 SER A N 1
ATOM 804 C CA . SER A 1 96 ? -20.655 -2.466 -2.624 1.00 89.25 96 SER A CA 1
ATOM 805 C C . SER A 1 96 ? -20.997 -1.616 -3.844 1.00 89.25 96 SER A C 1
ATOM 807 O O . SER A 1 96 ? -20.406 -1.805 -4.905 1.00 89.25 96 SER A O 1
ATOM 809 N N . ASP A 1 97 ? -21.929 -0.672 -3.698 1.00 88.56 97 ASP A N 1
ATOM 810 C CA . ASP A 1 97 ? -22.409 0.171 -4.795 1.00 88.56 97 ASP A CA 1
ATOM 811 C C . ASP A 1 97 ? -21.329 1.166 -5.241 1.00 88.56 97 ASP A C 1
ATOM 813 O O . ASP A 1 97 ? -21.216 1.484 -6.429 1.00 88.56 97 ASP A O 1
ATOM 817 N N . ASN A 1 98 ? -20.501 1.615 -4.293 1.00 87.56 98 ASN A N 1
ATOM 818 C CA . ASN A 1 98 ? -19.365 2.500 -4.543 1.00 87.56 98 ASN A CA 1
ATOM 819 C C . ASN A 1 98 ? -18.009 1.780 -4.534 1.00 87.56 98 ASN A C 1
ATOM 821 O O . ASN A 1 98 ? -16.985 2.442 -4.663 1.00 87.56 98 ASN A O 1
ATOM 825 N N . TYR A 1 99 ? -17.976 0.448 -4.434 1.00 92.00 99 TYR A N 1
ATOM 826 C CA . TYR A 1 99 ? -16.744 -0.352 -4.419 1.00 92.00 99 TYR A CA 1
ATOM 827 C C . TYR A 1 99 ? -15.760 0.056 -3.306 1.00 92.00 99 TYR A C 1
ATOM 829 O O . TYR A 1 99 ? -14.544 0.060 -3.517 1.00 92.00 99 TYR A O 1
ATOM 837 N N . VAL A 1 100 ? -16.269 0.425 -2.127 1.00 91.69 100 VAL A N 1
ATOM 838 C CA . VAL A 1 100 ? -15.455 0.826 -0.971 1.00 91.69 100 VAL A CA 1
ATOM 839 C C . VAL A 1 100 ? -15.454 -0.274 0.084 1.00 91.69 100 VAL A C 1
ATOM 841 O O . VAL A 1 100 ? -16.502 -0.768 0.496 1.00 91.69 100 VAL A O 1
ATOM 844 N N . LEU A 1 101 ? -14.261 -0.618 0.565 1.00 92.50 101 LEU A N 1
ATOM 845 C CA . LEU A 1 101 ? -14.053 -1.523 1.689 1.00 92.50 101 LEU A CA 1
ATOM 846 C C . LEU A 1 101 ? -13.156 -0.847 2.712 1.00 92.50 101 LEU A C 1
ATOM 848 O O . LEU A 1 101 ? -12.102 -0.308 2.368 1.00 92.50 101 LEU A O 1
ATOM 852 N N . THR A 1 102 ? -13.552 -0.914 3.974 1.00 93.62 102 THR A N 1
ATOM 853 C CA . THR A 1 102 ? -12.763 -0.360 5.067 1.00 93.62 102 THR A CA 1
ATOM 854 C C . THR A 1 102 ? -12.619 -1.359 6.197 1.00 93.62 102 THR A C 1
ATOM 856 O O . THR A 1 102 ? -13.548 -2.103 6.531 1.00 93.62 102 THR A O 1
ATOM 859 N N . PHE A 1 103 ? -11.429 -1.384 6.776 1.00 93.88 103 PHE A N 1
ATOM 860 C CA . PHE A 1 103 ? -11.108 -2.260 7.886 1.00 93.88 103 PHE A CA 1
ATOM 861 C C . PHE A 1 103 ? -10.019 -1.655 8.753 1.00 93.88 103 PHE A C 1
ATOM 863 O O . PHE A 1 103 ? -9.285 -0.758 8.330 1.00 93.88 103 PHE A O 1
ATOM 870 N N . ASP A 1 104 ? -9.937 -2.128 9.988 1.00 92.56 104 ASP A N 1
ATOM 871 C CA . ASP A 1 104 ? -8.913 -1.703 10.925 1.00 92.56 104 ASP A CA 1
ATOM 872 C C . ASP A 1 104 ? -7.965 -2.836 11.288 1.00 92.56 104 ASP A C 1
ATOM 874 O O . ASP A 1 104 ? -8.274 -4.029 11.187 1.00 92.56 104 ASP A O 1
ATOM 878 N N . ARG A 1 105 ? -6.769 -2.424 11.699 1.00 91.00 105 ARG A N 1
ATOM 879 C CA . ARG A 1 105 ? -5.761 -3.293 12.288 1.00 91.00 105 ARG A CA 1
ATOM 880 C C . ARG A 1 105 ? -5.555 -2.872 13.731 1.00 91.00 105 ARG A C 1
ATOM 882 O O . ARG A 1 105 ? -4.738 -1.998 14.031 1.00 91.00 105 ARG A O 1
ATOM 889 N N . ASN A 1 106 ? -6.307 -3.527 14.614 1.00 83.56 106 ASN A N 1
ATOM 890 C CA . ASN A 1 106 ? -6.264 -3.343 16.064 1.00 83.56 106 ASN A CA 1
ATOM 891 C C . ASN A 1 106 ? -6.554 -1.896 16.508 1.00 83.56 106 ASN A C 1
ATOM 893 O O . ASN A 1 106 ? -5.976 -1.423 17.480 1.00 83.56 106 ASN A O 1
ATOM 897 N N . LYS A 1 107 ? -7.440 -1.193 15.792 1.00 81.25 107 LYS A N 1
ATOM 898 C CA . LYS A 1 107 ? -7.903 0.182 16.064 1.00 81.25 107 LYS A CA 1
ATOM 899 C C . LYS A 1 107 ? -6.849 1.294 15.984 1.00 81.25 107 LYS A C 1
ATOM 901 O O . LYS A 1 107 ? -7.185 2.446 16.262 1.00 81.25 107 LYS A O 1
ATOM 906 N N . ASP A 1 108 ? -5.624 0.966 15.576 1.00 82.50 108 ASP A N 1
ATOM 907 C CA . ASP A 1 108 ? -4.513 1.918 15.442 1.00 82.50 108 ASP A CA 1
ATOM 908 C C . ASP A 1 108 ? -4.308 2.368 13.990 1.00 82.50 108 ASP A C 1
ATOM 910 O O . ASP A 1 108 ? -3.924 3.507 13.729 1.00 82.50 108 ASP A O 1
ATOM 914 N N . VAL A 1 109 ? -4.563 1.470 13.033 1.00 90.75 109 VAL A N 1
ATOM 915 C CA . VAL A 1 109 ? -4.409 1.734 11.598 1.00 90.75 109 VAL A CA 1
ATOM 916 C C . VAL A 1 109 ? -5.723 1.435 10.895 1.00 90.75 109 VAL A C 1
ATOM 918 O O . VAL A 1 109 ? -6.231 0.316 10.975 1.00 90.75 109 VAL A O 1
ATOM 921 N N . PHE A 1 110 ? -6.235 2.435 10.186 1.00 92.38 110 PHE A N 1
ATOM 922 C CA . PHE A 1 110 ? -7.430 2.345 9.358 1.00 92.38 110 PHE A CA 1
ATOM 923 C C . PHE A 1 110 ? -7.041 2.244 7.895 1.00 92.38 110 PHE A C 1
ATOM 925 O O . PHE A 1 110 ? -6.234 3.030 7.404 1.00 92.38 110 PHE A O 1
ATOM 932 N N . ILE A 1 111 ? -7.615 1.264 7.207 1.00 93.81 111 ILE A N 1
ATOM 933 C CA . ILE A 1 111 ? -7.398 1.036 5.790 1.00 93.81 111 ILE A CA 1
ATOM 934 C C . ILE A 1 111 ? -8.714 1.321 5.082 1.00 93.81 111 ILE A C 1
ATOM 936 O O . ILE A 1 111 ? -9.755 0.767 5.436 1.00 93.81 111 ILE A O 1
ATOM 940 N N . ILE A 1 112 ? -8.655 2.200 4.086 1.00 92.81 112 ILE A N 1
ATOM 941 C CA . ILE A 1 112 ? -9.782 2.566 3.233 1.00 92.81 112 ILE A CA 1
ATOM 942 C C . ILE A 1 112 ? -9.369 2.243 1.802 1.00 92.81 112 ILE A C 1
ATOM 944 O O . ILE A 1 112 ? -8.448 2.851 1.261 1.00 92.81 112 ILE A O 1
ATOM 948 N N . CYS A 1 113 ? -10.039 1.269 1.197 1.00 93.50 113 CYS A N 1
ATOM 949 C CA . CYS A 1 113 ? -9.769 0.821 -0.160 1.00 93.50 113 CYS A CA 1
ATOM 950 C C . CYS A 1 113 ? -10.952 1.152 -1.062 1.00 93.50 113 CYS A C 1
ATOM 952 O O . CYS A 1 113 ? -12.096 0.843 -0.736 1.00 93.50 113 CYS A O 1
ATOM 954 N N . HIS A 1 114 ? -10.657 1.740 -2.218 1.00 93.12 114 HIS A N 1
ATOM 955 C CA . HIS A 1 114 ? -11.631 2.013 -3.264 1.00 93.12 114 HIS A CA 1
ATOM 956 C C . HIS A 1 114 ? -11.254 1.230 -4.525 1.00 93.12 114 HIS A C 1
ATOM 958 O O . HIS A 1 114 ? -10.207 1.467 -5.124 1.00 93.12 114 HIS A O 1
ATOM 964 N N . PHE A 1 115 ? -12.098 0.278 -4.916 1.00 92.31 115 PHE A N 1
ATOM 965 C CA . PHE A 1 115 ? -11.846 -0.681 -5.996 1.00 92.31 115 PHE A CA 1
ATOM 966 C C . PHE A 1 115 ? -12.450 -0.223 -7.331 1.00 92.31 115 PHE A C 1
ATOM 968 O O . PHE A 1 115 ? -13.089 -0.994 -8.044 1.00 92.31 115 PHE A O 1
ATOM 975 N N . SER A 1 116 ? -12.261 1.048 -7.678 1.00 89.25 116 SER A N 1
ATOM 976 C CA . SER A 1 116 ? -12.750 1.638 -8.926 1.00 89.25 116 SER A CA 1
ATOM 977 C C . SER A 1 116 ? -11.789 2.714 -9.422 1.00 89.25 116 SER A C 1
ATOM 979 O O . SER A 1 116 ? -11.132 3.383 -8.630 1.00 89.25 116 SER A O 1
ATOM 981 N N . SER A 1 117 ? -11.728 2.908 -10.741 1.00 84.50 117 SER A N 1
ATOM 982 C CA . SER A 1 117 ? -10.942 3.979 -11.374 1.00 84.50 117 SER A CA 1
ATOM 983 C C . SER A 1 117 ? -11.602 5.357 -11.277 1.00 84.50 117 SER A C 1
ATOM 985 O O . SER A 1 117 ? -11.013 6.364 -11.663 1.00 84.50 117 SER A O 1
ATOM 987 N N . LYS A 1 118 ? -12.843 5.431 -10.782 1.00 85.38 118 LYS A N 1
ATOM 988 C CA . LYS A 1 118 ? -13.548 6.703 -10.609 1.00 85.38 118 LYS A CA 1
ATOM 989 C C . LYS A 1 118 ? -13.024 7.433 -9.377 1.00 85.38 118 LYS A C 1
ATOM 991 O O . LYS A 1 118 ? -12.785 6.825 -8.344 1.00 85.38 118 LYS A O 1
ATOM 996 N N . THR A 1 119 ? -12.930 8.753 -9.435 1.00 82.75 119 THR A N 1
ATOM 997 C CA . THR A 1 119 ? -12.706 9.552 -8.226 1.00 82.75 119 THR A CA 1
ATOM 998 C C . THR A 1 119 ? -14.030 9.737 -7.493 1.00 82.75 119 THR A C 1
ATOM 1000 O O . THR A 1 119 ? -15.015 10.169 -8.092 1.00 82.75 119 THR A O 1
ATOM 1003 N N . VAL A 1 120 ? -14.056 9.444 -6.193 1.00 80.31 120 VAL A N 1
ATOM 1004 C CA . VAL A 1 120 ? -15.214 9.700 -5.327 1.00 80.31 120 VAL A CA 1
ATOM 1005 C C . VAL A 1 120 ? -14.887 10.878 -4.417 1.00 80.31 120 VAL A C 1
ATOM 1007 O O . VAL A 1 120 ? -14.026 10.789 -3.548 1.00 80.31 120 VAL A O 1
ATOM 1010 N N . SER A 1 121 ? -15.584 11.995 -4.611 1.00 78.06 121 SER A N 1
ATOM 1011 C CA . SER A 1 121 ? -15.555 13.128 -3.682 1.00 78.06 121 SER A CA 1
ATOM 1012 C C . SER A 1 121 ? -16.584 12.927 -2.568 1.00 78.06 121 SER A C 1
ATOM 1014 O O . SER A 1 121 ? -17.698 12.490 -2.849 1.00 78.06 121 SER A O 1
ATOM 1016 N N . ASN A 1 122 ? -16.258 13.331 -1.336 1.00 77.25 122 ASN A N 1
ATOM 1017 C CA . ASN A 1 122 ? -17.158 13.294 -0.169 1.00 77.25 122 ASN A CA 1
ATOM 1018 C C . ASN A 1 122 ? -17.569 11.884 0.300 1.00 77.25 122 ASN A C 1
ATOM 1020 O O . ASN A 1 122 ? -18.674 11.695 0.814 1.00 77.25 122 ASN A O 1
ATOM 1024 N N . CYS A 1 123 ? -16.683 10.893 0.159 1.00 77.12 123 CYS A N 1
ATOM 1025 C CA . CYS A 1 123 ? -16.896 9.586 0.776 1.00 77.12 123 CYS A CA 1
ATOM 1026 C C . CYS A 1 123 ? -16.951 9.737 2.305 1.00 77.12 123 CYS A C 1
ATOM 1028 O O . CYS A 1 123 ? -16.030 10.274 2.919 1.00 77.12 123 CYS A O 1
ATOM 1030 N N . THR A 1 124 ? -18.046 9.287 2.920 1.00 84.00 124 THR A N 1
ATOM 1031 C CA . THR A 1 124 ? -18.208 9.309 4.378 1.00 84.00 124 THR A CA 1
ATOM 1032 C C . THR A 1 124 ? -18.040 7.900 4.920 1.00 84.00 124 THR A C 1
ATOM 1034 O O . THR A 1 124 ? -18.962 7.090 4.837 1.00 84.00 124 THR A O 1
ATOM 1037 N N . VAL A 1 125 ? -16.889 7.630 5.533 1.00 82.38 125 VAL A N 1
ATOM 1038 C CA . VAL A 1 125 ? -16.666 6.386 6.273 1.00 82.38 125 VAL A CA 1
ATOM 1039 C C . VAL A 1 125 ? -17.346 6.502 7.636 1.00 82.38 125 VAL A C 1
ATOM 1041 O O . VAL A 1 125 ? -17.023 7.378 8.440 1.00 82.38 125 VAL A O 1
ATOM 1044 N N . ARG A 1 126 ? -18.333 5.641 7.888 1.00 82.31 126 ARG A N 1
ATOM 1045 C CA . ARG A 1 126 ? -19.070 5.605 9.160 1.00 82.31 126 ARG A CA 1
ATOM 1046 C C . ARG A 1 126 ? -18.433 4.609 10.125 1.00 82.31 126 ARG A C 1
ATOM 1048 O O . ARG A 1 126 ? -17.699 3.721 9.712 1.00 82.31 126 ARG A O 1
ATOM 1055 N N . ASN A 1 127 ? -18.783 4.735 11.404 1.00 83.56 127 ASN A N 1
ATOM 1056 C CA . ASN A 1 127 ? -18.445 3.767 12.452 1.00 83.56 127 ASN A CA 1
ATOM 1057 C C . ASN A 1 127 ? -16.941 3.557 12.669 1.00 83.56 127 ASN A C 1
ATOM 1059 O O . ASN A 1 127 ? -16.528 2.442 12.977 1.00 83.56 127 ASN A O 1
ATOM 1063 N N . ILE A 1 128 ? -16.130 4.615 12.547 1.00 84.00 128 ILE A N 1
ATOM 1064 C CA . ILE A 1 128 ? -14.718 4.540 12.934 1.00 84.00 128 ILE A CA 1
ATOM 1065 C C . ILE A 1 128 ? -14.656 4.131 14.428 1.00 84.00 128 ILE A C 1
ATOM 1067 O O . ILE A 1 128 ? -15.201 4.850 15.268 1.00 84.00 128 ILE A O 1
ATOM 1071 N N . PRO A 1 129 ? -14.032 2.987 14.772 1.00 77.31 129 PRO A N 1
ATOM 1072 C CA . PRO A 1 129 ? -13.990 2.397 16.114 1.00 77.31 129 PRO A CA 1
ATOM 1073 C C . PRO A 1 129 ? -13.462 3.304 17.227 1.00 77.31 129 PRO A C 1
ATOM 1075 O O . PRO A 1 129 ? -13.763 3.064 18.398 1.00 77.31 129 PRO A O 1
ATOM 1078 N N . THR A 1 130 ? -12.657 4.311 16.880 1.00 83.25 130 THR A N 1
ATOM 1079 C CA . THR A 1 130 ? -11.978 5.181 17.842 1.00 83.25 130 THR A CA 1
ATOM 1080 C C . THR A 1 130 ? -12.049 6.638 17.390 1.00 83.25 130 THR A C 1
ATOM 1082 O O . THR A 1 130 ? -11.793 6.959 16.231 1.00 83.25 130 THR A O 1
ATOM 1085 N N . ASN A 1 131 ? -12.363 7.543 18.318 1.00 82.69 131 ASN A N 1
ATOM 1086 C CA . ASN A 1 131 ? -12.301 8.983 18.067 1.00 82.69 131 ASN A CA 1
ATOM 1087 C C . ASN A 1 131 ? -10.847 9.472 18.092 1.00 82.69 131 ASN A C 1
ATOM 1089 O O . ASN A 1 131 ? -10.067 9.044 18.943 1.00 82.69 131 ASN A O 1
ATOM 1093 N N . GLY A 1 132 ? -10.500 10.416 17.219 1.00 84.06 132 GLY A N 1
ATOM 1094 C CA . GLY A 1 132 ? -9.164 11.003 17.181 1.00 84.06 132 GLY A CA 1
ATOM 1095 C C . GLY A 1 132 ? -8.936 11.888 15.961 1.00 84.06 132 GLY A C 1
ATOM 1096 O O . GLY A 1 132 ? -9.812 12.022 15.107 1.00 84.06 132 GLY A O 1
ATOM 1097 N N . ASN A 1 133 ? -7.742 12.478 15.901 1.00 86.56 133 ASN A N 1
ATOM 1098 C CA . ASN A 1 133 ? -7.238 13.121 14.694 1.00 86.56 133 ASN A CA 1
ATOM 1099 C C . ASN A 1 133 ? -6.499 12.065 13.876 1.00 86.56 133 ASN A C 1
ATOM 1101 O O . ASN A 1 133 ? -5.497 11.515 14.337 1.00 86.56 133 ASN A O 1
ATOM 1105 N N . TRP A 1 134 ? -7.012 11.789 12.687 1.00 87.31 134 TRP A N 1
ATOM 1106 C CA . TRP A 1 134 ? -6.425 10.846 11.746 1.00 87.31 134 TRP A CA 1
ATOM 1107 C C . TRP A 1 134 ? -5.600 11.611 10.719 1.00 87.31 134 TRP A C 1
ATOM 1109 O O . TRP A 1 134 ? -5.997 12.700 10.313 1.00 87.31 134 TRP A O 1
ATOM 1119 N N . ILE A 1 135 ? -4.463 11.039 10.332 1.00 90.94 135 ILE A N 1
ATOM 1120 C CA . ILE A 1 135 ? -3.610 11.546 9.255 1.00 90.94 135 ILE A CA 1
ATOM 1121 C C . ILE A 1 135 ? -3.508 10.476 8.173 1.00 90.94 135 ILE A C 1
ATOM 1123 O O . ILE A 1 135 ? -3.428 9.283 8.490 1.00 90.94 135 ILE A O 1
ATOM 1127 N N . ASP A 1 136 ? -3.474 10.883 6.912 1.00 91.81 136 ASP A N 1
ATOM 1128 C CA . ASP A 1 136 ? -3.114 9.990 5.822 1.00 91.81 136 ASP A CA 1
ATOM 1129 C C . ASP A 1 136 ? -1.622 9.661 5.938 1.00 91.81 136 ASP A C 1
ATOM 1131 O O . ASP A 1 136 ? -0.739 10.524 5.934 1.00 91.81 136 ASP A O 1
ATOM 1135 N N . TYR A 1 137 ? -1.308 8.377 6.080 1.00 91.69 137 TYR A N 1
ATOM 1136 C CA . TYR A 1 137 ? 0.070 7.966 6.289 1.00 91.69 137 TYR A CA 1
ATOM 1137 C C . TYR A 1 137 ? 0.947 8.101 5.033 1.00 91.69 137 TYR A C 1
ATOM 1139 O O . TYR A 1 137 ? 2.156 8.308 5.179 1.00 91.69 137 TYR A O 1
ATOM 1147 N N . LEU A 1 138 ? 0.393 7.969 3.830 1.00 90.62 138 LEU A N 1
ATOM 1148 C CA . LEU A 1 138 ? 1.146 8.035 2.576 1.00 90.62 138 LEU A CA 1
ATOM 1149 C C . LEU A 1 138 ? 1.387 9.487 2.149 1.00 90.62 138 LEU A C 1
ATOM 1151 O O . LEU A 1 138 ? 2.509 9.821 1.761 1.00 90.62 138 LEU A O 1
ATOM 1155 N N . THR A 1 139 ? 0.375 10.351 2.269 1.00 89.62 139 THR A N 1
ATOM 1156 C CA . THR A 1 139 ? 0.463 11.767 1.860 1.00 89.62 139 THR A CA 1
ATOM 1157 C C . THR A 1 139 ? 0.907 12.699 2.987 1.00 89.62 139 THR A C 1
ATOM 1159 O O . THR A 1 139 ? 1.461 13.759 2.706 1.00 89.62 139 THR A O 1
ATOM 1162 N N . LYS A 1 140 ? 0.760 12.277 4.253 1.00 85.88 140 LYS A N 1
ATOM 1163 C CA . LYS A 1 140 ? 1.002 13.090 5.463 1.00 85.88 140 LYS A CA 1
ATOM 1164 C C . LYS A 1 140 ? 0.041 14.274 5.617 1.00 85.88 140 LYS A C 1
ATOM 1166 O O . LYS A 1 140 ? 0.393 15.241 6.295 1.00 85.88 140 LYS A O 1
ATOM 1171 N N . GLU A 1 141 ? -1.136 14.179 5.007 1.00 77.88 141 GLU A N 1
ATOM 1172 C CA . GLU A 1 141 ? -2.228 15.158 5.106 1.00 77.88 141 GLU A CA 1
ATOM 1173 C C . GLU A 1 141 ? -3.228 14.825 6.219 1.00 77.88 141 GLU A C 1
ATOM 1175 O O . GLU A 1 141 ? -3.355 13.632 6.587 1.00 77.88 141 GLU A O 1
#

InterPro domains:
  IPR017853 Glycoside hydrolase superfamily [SSF51445] (7-87)

Foldseek 3Di:
DFQPDPVSLVVLLLVLLPQLQDEADGDDDQQSLQRDDDDLVVQDPPDPDSDDDHPPVSCVDPSSVLSNVSNVLSVVVSVVDVLSHDDDWAWDDDDVPQQWTWIDRVLPDIDIDGPDPDDDPPDDDPDSVDDDDDADSSVRD

Secondary structure (DSSP, 8-state):
----SHHHHHHHHHHHHHHHTSSS-----TTGGGT----GGGS-TT-SS------GGGGGSHHHHHHHHHHHHHHHHHHH-HHHHSS--EEEEEETTTTEEEEEETTTEEEEEE-SSS--SS------SS-S----TTT--

Sequence (141 aa):
MGIFEDDAFLRMHLAVILLVTSVDVLLIWQGDELGDASSFDELDENKTTNHYDMHWDYLNQERNRQLFNTFKQLFDLRRMNTSLRHGTIEFFHEDSDNYVLTFDRNKDVFIICHFSSKTVSNCTVRNIPTNGNWIDYLTKE

Radius of gyration: 17.78 Å; chains: 1; bounding box: 44×38×43 Å